Protein AF-A0A5B2X6Z0-F1 (afdb_monomer_lite)

pLDDT: mean 95.58, std 4.22, range [75.44, 98.5]

Radius of gyration: 17.01 Å; chains: 1; bounding box: 40×30×40 Å

Sequence (97 aa):
IAAAFLAAQAAPREAVHTSAFNVGMAENNATVAEIAEQVAAVVPGSRLVITGEAGGDPRSYRVDFSRIRALLPDYDPQWTVRAGAAELYEAYLRHGL

Structure (mmCIF, N/CA/C/O backbone):
data_AF-A0A5B2X6Z0-F1
#
_entry.id   AF-A0A5B2X6Z0-F1
#
loop_
_atom_site.group_PDB
_atom_site.id
_atom_site.type_symbol
_atom_site.label_atom_id
_atom_site.label_alt_id
_atom_site.label_comp_id
_atom_site.label_asym_id
_atom_site.label_entity_id
_atom_site.label_seq_id
_atom_site.pdbx_PDB_ins_code
_atom_site.Cartn_x
_atom_site.Cartn_y
_atom_site.Cartn_z
_atom_site.occupancy
_atom_site.B_iso_or_equiv
_atom_site.auth_seq_id
_atom_site.auth_comp_id
_atom_site.auth_asym_id
_atom_site.auth_atom_id
_atom_site.pdbx_PDB_model_num
ATOM 1 N N . ILE A 1 1 ? 0.916 -6.003 -4.430 1.00 93.75 1 ILE A N 1
ATOM 2 C CA . ILE A 1 1 ? 2.350 -6.390 -4.313 1.00 93.75 1 ILE A CA 1
ATOM 3 C C . ILE A 1 1 ? 2.724 -7.491 -5.308 1.00 93.75 1 ILE A C 1
ATOM 5 O O . ILE A 1 1 ? 3.586 -7.237 -6.135 1.00 93.75 1 ILE A O 1
ATOM 9 N N . ALA A 1 2 ? 2.081 -8.669 -5.289 1.00 96.00 2 ALA A N 1
ATOM 10 C CA . ALA A 1 2 ? 2.428 -9.793 -6.179 1.00 96.00 2 ALA A CA 1
ATOM 11 C C . ALA A 1 2 ? 2.513 -9.426 -7.679 1.00 96.00 2 ALA A C 1
ATOM 13 O O . ALA A 1 2 ? 3.450 -9.838 -8.354 1.00 96.00 2 ALA A O 1
ATOM 14 N N . ALA A 1 3 ? 1.606 -8.577 -8.178 1.00 96.44 3 ALA A N 1
ATOM 15 C CA . ALA A 1 3 ? 1.631 -8.095 -9.564 1.00 96.44 3 ALA A CA 1
ATOM 16 C C . ALA A 1 3 ? 2.941 -7.378 -9.957 1.00 96.44 3 ALA A C 1
ATOM 18 O O . ALA A 1 3 ? 3.381 -7.504 -11.093 1.00 96.44 3 ALA A O 1
ATOM 19 N N . ALA A 1 4 ? 3.610 -6.685 -9.025 1.00 97.56 4 ALA A N 1
ATOM 20 C CA . ALA A 1 4 ? 4.900 -6.047 -9.301 1.00 97.56 4 ALA A CA 1
ATOM 21 C C . ALA A 1 4 ? 6.004 -7.080 -9.554 1.00 97.56 4 ALA A C 1
ATOM 23 O O . ALA A 1 4 ? 6.849 -6.880 -10.420 1.00 97.56 4 ALA A O 1
ATOM 24 N N . PHE A 1 5 ? 5.977 -8.201 -8.825 1.00 97.12 5 PHE A N 1
ATOM 25 C CA . PHE A 1 5 ? 6.912 -9.302 -9.043 1.00 97.12 5 PHE A CA 1
ATOM 26 C C . PHE A 1 5 ? 6.660 -9.993 -10.382 1.00 97.12 5 PHE A C 1
ATOM 28 O O . PHE A 1 5 ? 7.617 -10.277 -11.093 1.00 97.12 5 PHE A O 1
ATOM 35 N N . LEU A 1 6 ? 5.394 -10.213 -10.751 1.00 97.50 6 LEU A N 1
ATOM 36 C CA . LEU A 1 6 ? 5.042 -10.768 -12.062 1.00 97.50 6 LEU A CA 1
ATOM 37 C C . LEU A 1 6 ? 5.520 -9.859 -13.202 1.00 97.50 6 LEU A C 1
ATOM 39 O O . LEU A 1 6 ? 6.170 -10.340 -14.127 1.00 97.50 6 LEU A O 1
ATOM 43 N N . ALA A 1 7 ? 5.280 -8.549 -13.098 1.00 97.62 7 ALA A N 1
ATOM 44 C CA . ALA A 1 7 ? 5.747 -7.580 -14.086 1.00 97.62 7 ALA A CA 1
ATOM 45 C C . ALA A 1 7 ? 7.283 -7.538 -14.170 1.00 97.62 7 ALA A C 1
ATOM 47 O O . ALA A 1 7 ? 7.847 -7.576 -15.259 1.00 97.62 7 ALA A O 1
ATOM 48 N N . ALA A 1 8 ? 7.981 -7.533 -13.029 1.00 97.50 8 ALA A N 1
ATOM 49 C CA .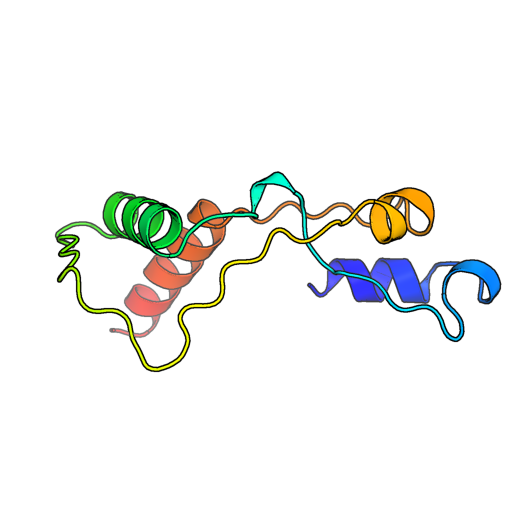 ALA A 1 8 ? 9.444 -7.546 -13.001 1.00 97.50 8 ALA A CA 1
ATOM 50 C C . ALA A 1 8 ? 10.038 -8.847 -13.566 1.00 97.50 8 ALA A C 1
ATOM 52 O O . ALA A 1 8 ? 11.099 -8.820 -14.183 1.00 97.50 8 ALA A O 1
ATOM 53 N N . GLN A 1 9 ? 9.361 -9.980 -13.365 1.00 97.19 9 GLN A N 1
ATOM 54 C CA . GLN A 1 9 ? 9.773 -11.280 -13.890 1.00 97.19 9 GLN A CA 1
ATOM 55 C C . GLN A 1 9 ? 9.604 -11.379 -15.413 1.00 97.19 9 GLN A C 1
ATOM 57 O O . GLN A 1 9 ? 10.387 -12.075 -16.062 1.00 97.19 9 GLN A O 1
ATOM 62 N N . ALA A 1 10 ? 8.586 -10.720 -15.970 1.00 96.81 10 ALA A N 1
ATOM 63 C CA . ALA A 1 10 ? 8.322 -10.683 -17.408 1.00 96.81 10 ALA A CA 1
ATOM 64 C C . ALA A 1 10 ? 9.168 -9.634 -18.155 1.00 96.81 10 ALA A C 1
ATOM 66 O O . ALA A 1 10 ? 9.385 -9.767 -19.359 1.00 96.81 10 ALA A O 1
ATOM 67 N N . ALA A 1 11 ? 9.647 -8.600 -17.460 1.00 97.19 11 ALA A N 1
ATOM 68 C CA . ALA A 1 11 ? 10.397 -7.506 -18.065 1.00 97.19 11 ALA A CA 1
ATOM 69 C C . ALA A 1 11 ? 11.820 -7.908 -18.513 1.00 97.19 11 ALA A C 1
ATOM 71 O O . ALA A 1 11 ? 12.445 -8.789 -17.912 1.00 97.19 11 ALA A O 1
ATOM 72 N N . PRO A 1 12 ? 12.385 -7.224 -19.530 1.00 96.75 12 PRO A N 1
ATOM 73 C CA . PRO A 1 12 ? 13.785 -7.389 -19.907 1.00 96.75 12 PRO A CA 1
ATOM 74 C C . PRO A 1 12 ? 14.726 -7.128 -18.728 1.00 96.75 12 PRO A C 1
ATOM 76 O O . PRO A 1 12 ? 14.493 -6.236 -17.908 1.00 96.75 12 PRO A O 1
ATOM 79 N N . ARG A 1 13 ? 15.833 -7.875 -18.657 1.00 96.94 13 ARG A N 1
ATOM 80 C CA . ARG A 1 13 ? 16.792 -7.793 -17.544 1.00 96.94 13 ARG A CA 1
ATOM 81 C C . ARG A 1 13 ? 17.287 -6.365 -17.327 1.00 96.94 13 ARG A C 1
ATOM 83 O O . ARG A 1 13 ? 17.394 -5.926 -16.188 1.00 96.94 13 ARG A O 1
ATOM 90 N N . GLU A 1 14 ? 17.608 -5.657 -18.398 1.00 96.75 14 GLU A N 1
ATOM 91 C CA . GLU A 1 14 ? 18.103 -4.282 -18.396 1.00 96.75 14 GLU A CA 1
ATOM 92 C C . GLU A 1 14 ? 17.117 -3.279 -17.784 1.00 96.75 14 GLU A C 1
ATOM 94 O O . GLU A 1 14 ? 17.552 -2.261 -17.251 1.00 96.75 14 GLU A O 1
ATOM 99 N N . ALA A 1 15 ? 15.815 -3.581 -17.790 1.00 95.88 15 ALA A N 1
ATOM 100 C CA . ALA A 1 15 ? 14.801 -2.735 -17.173 1.00 95.88 15 ALA A CA 1
ATOM 101 C C . ALA A 1 15 ? 14.759 -2.886 -15.644 1.00 95.88 15 ALA A C 1
ATOM 103 O O . ALA A 1 15 ? 14.304 -1.970 -14.967 1.00 95.88 15 ALA A O 1
ATOM 104 N N . VAL A 1 16 ? 15.227 -4.015 -15.089 1.00 97.31 16 VAL A N 1
ATOM 105 C CA . VAL A 1 16 ? 15.046 -4.370 -13.664 1.00 97.31 16 VAL A CA 1
ATOM 106 C C . VAL A 1 16 ? 16.342 -4.584 -12.886 1.00 97.31 16 VAL A C 1
ATOM 108 O O . VAL A 1 16 ? 16.391 -4.358 -11.676 1.00 97.31 16 VAL A O 1
ATOM 111 N N . HIS A 1 17 ? 17.403 -5.044 -13.545 1.00 97.44 17 HIS A N 1
ATOM 112 C CA . HIS A 1 17 ? 18.626 -5.482 -12.886 1.00 97.44 17 HIS A CA 1
ATOM 113 C C . HIS A 1 17 ? 19.281 -4.334 -12.111 1.00 97.44 17 HIS A C 1
ATOM 115 O O . HIS A 1 17 ? 19.495 -3.250 -12.649 1.00 97.44 17 HIS A O 1
ATOM 121 N N . THR A 1 18 ? 19.606 -4.584 -10.837 1.00 97.12 18 THR A N 1
ATOM 122 C CA . THR A 1 18 ? 20.285 -3.618 -9.951 1.00 97.12 18 THR A CA 1
ATOM 123 C C . THR A 1 18 ? 19.535 -2.280 -9.839 1.00 97.12 18 THR A C 1
ATOM 125 O O . THR A 1 18 ? 20.115 -1.240 -9.540 1.00 97.12 18 THR A O 1
ATOM 128 N N . SER A 1 19 ? 18.217 -2.300 -10.054 1.00 96.00 19 SER A N 1
ATOM 129 C CA . SER A 1 19 ? 17.361 -1.121 -9.972 1.00 96.00 19 SER A CA 1
ATOM 130 C C . SER A 1 19 ? 16.444 -1.204 -8.760 1.00 96.00 19 SER A C 1
ATOM 132 O O . SER A 1 19 ? 15.802 -2.221 -8.506 1.00 96.00 19 SER A O 1
ATOM 134 N N . ALA A 1 20 ? 16.373 -0.112 -8.001 1.00 97.50 20 ALA A N 1
ATOM 135 C CA . ALA A 1 20 ? 15.432 0.020 -6.898 1.00 97.50 20 ALA A CA 1
ATOM 136 C C . ALA A 1 20 ? 14.097 0.586 -7.398 1.00 97.50 20 ALA A C 1
ATOM 138 O O . ALA A 1 20 ? 14.076 1.611 -8.091 1.00 97.50 20 ALA A O 1
ATOM 139 N N . PHE A 1 21 ? 13.000 -0.049 -6.989 1.00 98.00 21 PHE A N 1
ATOM 140 C CA . PHE A 1 21 ? 11.635 0.351 -7.311 1.00 98.00 21 PHE A CA 1
ATOM 141 C C . PHE A 1 21 ? 10.828 0.574 -6.041 1.00 98.00 21 PHE A C 1
ATOM 143 O O . PHE A 1 21 ? 10.805 -0.276 -5.153 1.00 98.00 21 PHE A O 1
ATOM 150 N N . ASN A 1 22 ? 10.102 1.686 -5.998 1.00 98.19 22 ASN A N 1
ATOM 151 C CA . ASN A 1 22 ? 8.990 1.830 -5.073 1.00 98.19 22 ASN A CA 1
ATOM 152 C C . ASN A 1 22 ? 7.788 1.079 -5.652 1.00 98.19 22 ASN A C 1
ATOM 154 O O . ASN A 1 22 ? 7.436 1.291 -6.812 1.00 98.19 22 ASN A O 1
ATOM 158 N N . VAL A 1 23 ? 7.161 0.214 -4.856 1.00 97.94 23 VAL A N 1
ATOM 159 C CA . VAL A 1 23 ? 6.034 -0.625 -5.284 1.00 97.94 23 VAL A CA 1
ATOM 160 C C . VAL A 1 23 ? 4.746 -0.095 -4.670 1.00 97.94 23 VAL A C 1
ATOM 162 O O . VAL A 1 23 ? 4.574 -0.126 -3.457 1.00 97.94 23 VAL A O 1
ATOM 165 N N . GLY A 1 24 ? 3.839 0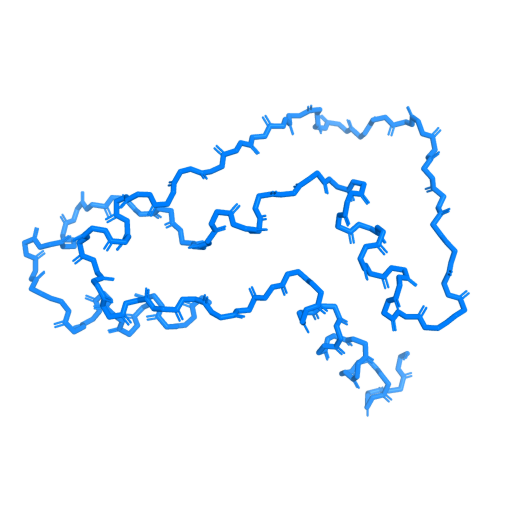.394 -5.508 1.00 96.94 24 GLY A N 1
ATOM 166 C CA . GLY A 1 24 ? 2.569 0.972 -5.073 1.00 96.94 24 GLY A CA 1
ATOM 167 C C . GLY A 1 24 ? 2.002 1.911 -6.128 1.00 96.94 24 GLY A C 1
ATOM 168 O O . GLY A 1 24 ? 2.398 1.841 -7.291 1.00 96.94 24 GLY A O 1
ATOM 169 N N . MET A 1 25 ? 1.079 2.771 -5.711 1.00 96.31 25 MET A N 1
ATOM 170 C CA . MET A 1 25 ? 0.395 3.748 -6.557 1.00 96.31 25 MET A CA 1
ATOM 171 C C . MET A 1 25 ? 0.261 5.068 -5.799 1.00 96.31 25 MET A C 1
A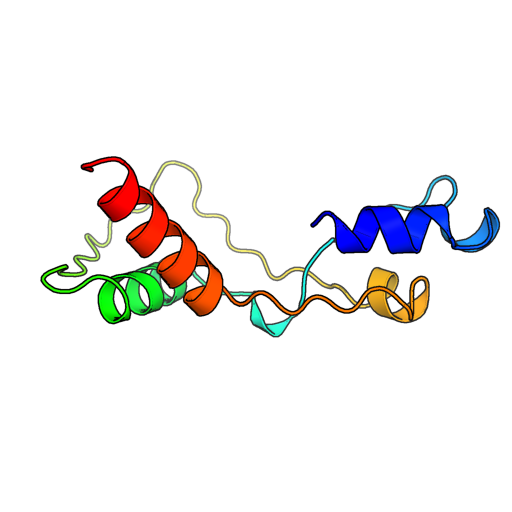TOM 173 O O . MET A 1 25 ? 0.201 5.074 -4.566 1.00 96.31 25 MET A O 1
ATOM 177 N N . ALA A 1 26 ? 0.276 6.191 -6.519 1.00 96.19 26 ALA A N 1
ATOM 178 C CA . ALA A 1 26 ? 0.371 7.510 -5.892 1.00 96.19 26 ALA A CA 1
ATOM 179 C C . ALA A 1 26 ? -0.878 7.853 -5.070 1.00 96.19 26 ALA A C 1
ATOM 181 O O . ALA A 1 26 ? -0.776 8.575 -4.084 1.00 96.19 26 ALA A O 1
ATOM 182 N N . GLU A 1 27 ? -2.010 7.279 -5.457 1.00 95.81 27 GLU A N 1
ATOM 183 C CA . GLU A 1 27 ? -3.330 7.366 -4.843 1.00 95.81 27 GLU A CA 1
ATOM 184 C C . GLU A 1 27 ? -3.357 6.759 -3.432 1.00 95.81 27 GLU A C 1
ATOM 186 O O . GLU A 1 27 ? -4.219 7.110 -2.635 1.00 95.81 27 GLU A O 1
ATOM 191 N N . ASN A 1 28 ? -2.402 5.879 -3.108 1.00 96.88 28 ASN A N 1
ATOM 192 C CA . ASN A 1 28 ? -2.237 5.312 -1.768 1.00 96.88 28 ASN A CA 1
ATOM 193 C C . ASN A 1 28 ? -1.200 6.068 -0.917 1.00 96.88 28 ASN A C 1
ATOM 195 O O . ASN A 1 28 ? -0.886 5.623 0.186 1.00 96.88 28 ASN A O 1
ATOM 199 N N . ASN A 1 29 ? -0.654 7.197 -1.386 1.00 97.69 29 ASN A N 1
ATOM 200 C CA . ASN A 1 29 ? 0.032 8.113 -0.476 1.00 97.69 29 ASN A CA 1
ATOM 201 C C . ASN A 1 29 ? -1.019 8.775 0.419 1.00 97.69 29 ASN A C 1
ATOM 203 O O . ASN A 1 29 ? -1.734 9.666 -0.028 1.00 97.69 29 ASN A O 1
ATOM 207 N N . ALA A 1 30 ? -1.083 8.334 1.670 1.00 96.75 30 ALA A N 1
ATOM 208 C CA . ALA A 1 30 ? -2.028 8.813 2.663 1.00 96.75 30 ALA A CA 1
ATOM 209 C C . ALA A 1 30 ? -1.329 8.981 4.014 1.00 96.75 30 ALA A C 1
ATOM 211 O O . ALA A 1 30 ? -0.375 8.274 4.347 1.00 96.75 30 ALA A O 1
ATOM 212 N N . THR A 1 31 ? -1.820 9.924 4.802 1.00 94.69 31 THR A N 1
ATOM 213 C CA . THR A 1 31 ? -1.475 10.069 6.212 1.00 94.69 31 THR A CA 1
ATOM 214 C C . THR A 1 31 ? -2.093 8.937 7.032 1.00 94.69 31 THR A C 1
ATOM 216 O O . THR A 1 31 ? -3.079 8.311 6.640 1.00 94.69 31 THR A O 1
ATOM 219 N N . VAL A 1 32 ? -1.546 8.698 8.227 1.00 92.94 32 VAL A N 1
ATOM 220 C CA . VAL A 1 32 ? -2.120 7.731 9.178 1.00 92.94 32 VAL A CA 1
ATOM 221 C C . VAL A 1 32 ? -3.575 8.081 9.518 1.00 92.94 32 VAL A C 1
ATOM 223 O O . VAL A 1 32 ? -4.400 7.179 9.639 1.00 92.94 32 VAL A O 1
ATOM 226 N N . ALA A 1 33 ? -3.902 9.374 9.621 1.00 94.12 33 ALA A N 1
ATOM 227 C CA . ALA A 1 33 ? -5.264 9.836 9.878 1.00 94.12 33 ALA A CA 1
ATOM 228 C C . ALA A 1 33 ? -6.219 9.472 8.729 1.00 94.12 33 ALA A C 1
ATOM 230 O O . ALA A 1 33 ? -7.244 8.847 8.978 1.00 94.12 33 ALA A O 1
ATOM 231 N N . GLU A 1 34 ? -5.849 9.760 7.477 1.00 97.12 34 GLU A N 1
ATOM 232 C CA . GLU A 1 34 ? -6.662 9.414 6.298 1.00 97.12 34 GLU A CA 1
ATOM 233 C C . GLU A 1 34 ? -6.858 7.896 6.161 1.00 97.12 34 GLU A C 1
ATOM 235 O O . GLU A 1 34 ? -7.953 7.433 5.843 1.00 97.12 34 GLU A O 1
ATOM 240 N N . ILE A 1 35 ? -5.820 7.098 6.443 1.00 97.31 35 ILE A N 1
ATOM 241 C CA . ILE A 1 35 ? -5.939 5.632 6.474 1.00 97.31 35 ILE A CA 1
ATOM 242 C C . ILE A 1 35 ? -6.961 5.206 7.534 1.00 97.31 35 ILE A C 1
ATOM 244 O O . ILE A 1 35 ? -7.844 4.394 7.254 1.00 97.31 35 ILE A O 1
ATOM 248 N N . ALA A 1 36 ? -6.867 5.760 8.744 1.00 97.19 36 ALA A N 1
ATOM 249 C CA . ALA A 1 36 ? -7.756 5.412 9.846 1.00 97.19 36 ALA A CA 1
ATOM 250 C C . ALA A 1 36 ? -9.216 5.827 9.578 1.00 97.19 36 ALA A C 1
ATOM 252 O O . ALA A 1 36 ? -10.134 5.075 9.908 1.00 97.19 36 ALA A O 1
ATOM 253 N N . GLU A 1 37 ? -9.440 6.970 8.925 1.00 98.00 37 GLU A N 1
ATOM 254 C CA . GLU A 1 37 ? -10.762 7.405 8.458 1.00 98.00 37 GLU A CA 1
ATOM 255 C C . GLU A 1 37 ? -11.361 6.418 7.449 1.00 98.00 37 GLU A C 1
ATOM 257 O O . GLU A 1 37 ? -12.516 6.008 7.594 1.00 98.00 37 GLU A O 1
ATOM 262 N N . GLN A 1 38 ? -10.576 5.975 6.460 1.00 98.06 38 GLN A N 1
ATOM 263 C CA . GLN A 1 38 ? -11.036 4.990 5.477 1.00 98.06 38 GLN A CA 1
ATOM 264 C C . GLN A 1 38 ? -11.391 3.647 6.122 1.00 98.06 38 GLN A C 1
ATOM 266 O O . GLN A 1 38 ? -12.397 3.043 5.752 1.00 98.06 38 GLN A O 1
ATOM 271 N N . VAL A 1 39 ? -10.604 3.192 7.101 1.00 98.25 39 VAL A N 1
ATOM 272 C CA . VAL A 1 39 ? -10.887 1.963 7.858 1.00 98.25 39 VAL A CA 1
ATOM 273 C C . VAL A 1 39 ? -12.169 2.109 8.681 1.00 98.25 39 VAL A C 1
ATOM 275 O O . VAL A 1 39 ? -13.037 1.241 8.609 1.00 98.25 39 VAL A O 1
ATOM 278 N N . ALA A 1 40 ? -12.336 3.211 9.417 1.00 98.12 40 ALA A N 1
ATOM 279 C CA . ALA A 1 40 ? -13.532 3.447 10.228 1.00 98.12 40 ALA A CA 1
ATOM 280 C C . ALA A 1 40 ? -14.815 3.548 9.382 1.00 98.12 40 ALA A C 1
ATOM 282 O O . ALA A 1 40 ? -15.882 3.145 9.836 1.00 98.12 40 ALA A O 1
ATOM 283 N N . ALA A 1 41 ? -14.717 4.040 8.143 1.00 97.75 41 ALA A N 1
ATOM 284 C CA . ALA A 1 41 ? -15.833 4.061 7.197 1.00 97.75 41 ALA A CA 1
ATOM 285 C C . ALA A 1 41 ? -16.199 2.670 6.642 1.00 97.75 41 ALA A C 1
ATOM 287 O O . ALA A 1 41 ? -17.303 2.486 6.129 1.00 97.75 41 ALA A O 1
ATOM 288 N N . VAL A 1 42 ? -15.275 1.707 6.699 1.00 98.19 42 VAL A N 1
ATOM 289 C CA . VAL A 1 42 ? -15.475 0.333 6.218 1.00 98.19 42 VAL A CA 1
ATOM 290 C C . VAL A 1 42 ? -15.976 -0.591 7.324 1.00 98.19 42 VAL A C 1
ATOM 292 O O . VAL A 1 42 ? -16.819 -1.439 7.047 1.00 98.19 42 VAL A O 1
ATOM 295 N N . VAL A 1 43 ? -15.479 -0.438 8.554 1.00 97.75 43 VAL A N 1
ATOM 296 C CA . VAL A 1 43 ? -15.789 -1.330 9.680 1.00 97.75 43 VAL A CA 1
ATOM 297 C C . VAL A 1 43 ? -16.975 -0.776 10.484 1.00 97.75 43 VAL A C 1
ATOM 299 O O . VAL A 1 43 ? -16.825 0.214 11.207 1.00 97.75 43 VAL A O 1
ATOM 302 N N . PRO A 1 44 ? -18.172 -1.387 10.405 1.00 96.62 44 PRO A N 1
ATOM 303 C CA . PRO A 1 44 ? -19.353 -0.896 11.102 1.00 96.62 44 PRO A CA 1
ATOM 304 C C . PRO A 1 44 ? -19.156 -0.863 12.619 1.00 96.62 44 PRO A C 1
ATOM 306 O O . PRO A 1 44 ? -18.656 -1.808 13.224 1.00 96.62 44 PRO A O 1
ATOM 309 N N . GLY A 1 45 ? -19.594 0.227 13.250 1.00 95.94 45 GLY A N 1
ATOM 310 C CA . GLY A 1 45 ? -19.506 0.407 14.702 1.00 95.94 45 GLY A CA 1
ATOM 311 C C . GLY A 1 45 ? -18.139 0.876 15.212 1.00 95.94 45 GLY A C 1
ATOM 312 O O . GLY A 1 45 ? -18.034 1.234 16.388 1.00 95.94 45 GLY A O 1
ATOM 313 N N . SER A 1 46 ? -17.114 0.949 14.357 1.00 97.06 46 SER A N 1
ATOM 314 C CA . SER A 1 46 ? -15.829 1.548 14.718 1.00 97.06 46 SER A CA 1
ATOM 315 C C . SER A 1 46 ? -15.945 3.059 14.935 1.00 97.06 46 SER A C 1
ATOM 317 O O . SER A 1 46 ? -16.723 3.757 14.284 1.00 97.06 46 SER A O 1
ATOM 319 N N . ARG A 1 47 ? -15.140 3.578 15.866 1.00 96.62 47 ARG A N 1
ATOM 320 C CA . ARG A 1 47 ? -15.003 5.013 16.138 1.00 96.62 47 ARG A CA 1
ATOM 321 C C . ARG A 1 47 ? -13.535 5.390 16.042 1.00 96.62 47 ARG A C 1
ATOM 323 O O . ARG A 1 47 ? -12.707 4.794 16.725 1.00 96.62 47 ARG A O 1
ATOM 330 N N . LE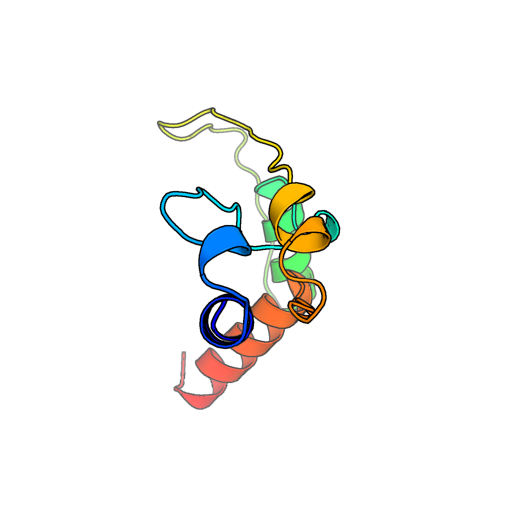U A 1 48 ? -13.229 6.382 15.215 1.00 96.81 48 LEU A N 1
ATOM 331 C CA . LEU A 1 48 ? -11.889 6.944 15.126 1.00 96.81 48 LEU A CA 1
ATOM 332 C C . LEU A 1 48 ? -11.652 7.918 16.286 1.00 96.81 48 LEU A C 1
ATOM 334 O O . LEU A 1 48 ? -12.447 8.831 16.503 1.00 96.81 48 LEU A O 1
ATOM 338 N N . VAL A 1 49 ? -10.545 7.737 17.004 1.00 96.06 49 VAL A N 1
ATOM 339 C CA . VAL A 1 49 ? -10.059 8.665 18.031 1.00 96.06 49 VAL A CA 1
ATOM 340 C C . VAL A 1 49 ? -8.619 9.029 17.690 1.00 96.06 49 VAL A C 1
ATOM 342 O O . VAL A 1 49 ? -7.743 8.168 17.707 1.00 96.06 49 VAL A O 1
ATOM 345 N N . ILE A 1 50 ? -8.372 10.302 17.380 1.00 92.75 50 ILE A N 1
ATOM 346 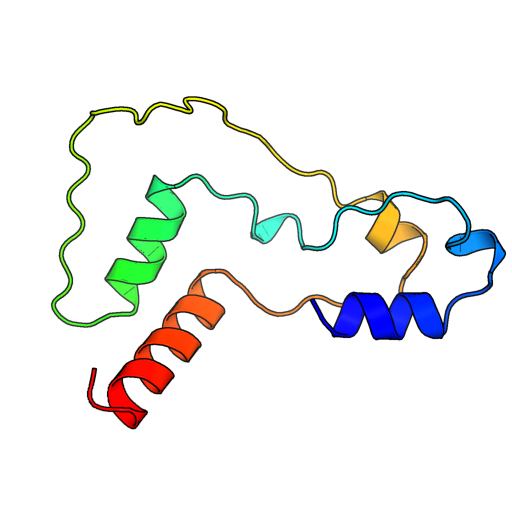C CA . ILE A 1 50 ? -7.024 10.837 17.164 1.00 92.75 50 ILE A CA 1
ATOM 347 C C . ILE A 1 50 ? -6.590 11.497 18.472 1.00 92.75 50 ILE A C 1
ATOM 349 O O . ILE A 1 50 ? -7.146 12.519 18.864 1.00 92.75 50 ILE A O 1
ATOM 353 N N . THR A 1 51 ? -5.623 10.899 19.166 1.00 92.00 51 THR A N 1
ATOM 354 C CA . THR A 1 51 ? -5.214 11.333 20.516 1.00 92.00 51 THR A CA 1
ATOM 355 C C . THR A 1 51 ? -4.379 12.615 20.516 1.00 92.00 51 THR A C 1
ATOM 357 O O . THR A 1 51 ? -4.238 13.252 21.554 1.00 92.00 51 THR A O 1
ATOM 360 N N . GLY A 1 52 ? -3.815 12.998 19.366 1.00 86.56 52 GLY A N 1
ATOM 361 C CA . GLY A 1 52 ? -2.851 14.098 19.257 1.00 86.56 52 GLY A CA 1
ATOM 362 C C . GLY A 1 52 ? -1.446 13.738 19.753 1.00 86.56 52 GLY A C 1
ATOM 363 O O . GLY A 1 52 ? -0.535 14.555 19.652 1.00 86.56 52 GLY A O 1
ATOM 364 N N . GLU A 1 53 ? -1.250 12.516 20.249 1.00 86.25 53 GLU A N 1
ATOM 365 C CA . GLU A 1 53 ? 0.057 11.997 20.635 1.00 86.25 53 GLU A CA 1
ATOM 366 C C . GLU A 1 53 ? 0.778 11.456 19.395 1.00 86.25 53 GLU A C 1
ATOM 368 O O . GLU A 1 53 ? 0.224 10.666 18.628 1.00 86.25 53 GLU A O 1
ATOM 373 N N . ALA A 1 54 ? 2.027 11.871 19.191 1.00 77.12 54 ALA A N 1
ATOM 374 C CA . ALA A 1 54 ? 2.893 11.271 18.186 1.00 77.12 54 ALA A CA 1
ATOM 375 C C . ALA A 1 54 ? 3.676 10.115 18.822 1.00 77.12 54 ALA A C 1
ATOM 377 O O . ALA A 1 54 ? 4.272 10.273 19.889 1.00 77.12 54 ALA A O 1
ATOM 378 N N . GLY A 1 55 ? 3.683 8.952 18.165 1.00 75.44 55 GLY A N 1
ATOM 379 C CA . GLY A 1 55 ? 4.559 7.844 18.543 1.00 75.44 55 GLY A CA 1
ATOM 380 C C . GLY A 1 55 ? 6.042 8.186 18.342 1.00 75.44 55 GLY A C 1
ATOM 381 O O . GLY A 1 55 ? 6.398 9.273 17.894 1.00 75.44 55 GLY A O 1
ATOM 382 N N . GLY A 1 56 ? 6.929 7.227 18.622 1.00 85.31 56 GLY A N 1
ATOM 383 C CA . GLY A 1 56 ? 8.384 7.430 18.530 1.00 85.31 56 GLY A CA 1
ATOM 384 C C . GLY A 1 56 ? 8.934 7.730 17.125 1.00 85.31 56 GLY A C 1
ATOM 385 O O . GLY A 1 56 ? 10.121 8.018 17.000 1.00 85.31 56 GLY A O 1
ATOM 386 N N . ASP A 1 57 ? 8.103 7.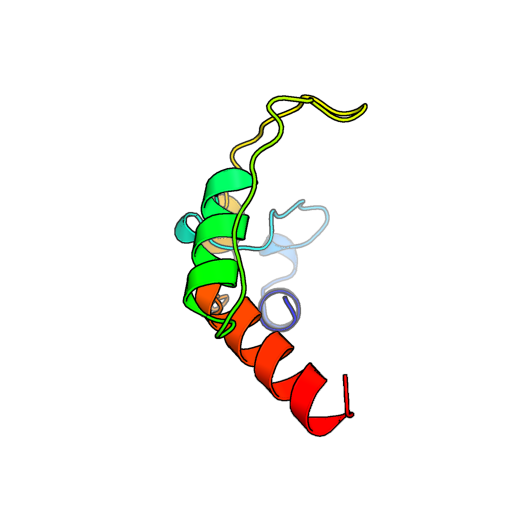671 16.081 1.00 85.12 57 ASP A N 1
ATOM 387 C CA . ASP A 1 57 ? 8.477 8.007 14.708 1.00 85.12 57 ASP A CA 1
ATOM 388 C C . ASP A 1 57 ? 7.540 9.086 14.132 1.00 85.12 57 ASP A C 1
ATOM 390 O O . ASP A 1 57 ? 6.416 8.775 13.734 1.00 85.12 57 ASP A O 1
ATOM 394 N N . PRO A 1 58 ? 7.980 10.355 14.076 1.00 82.44 58 PRO A N 1
ATOM 395 C CA . PRO A 1 58 ? 7.177 11.461 13.561 1.00 82.44 58 PRO A CA 1
ATOM 396 C C . PRO A 1 58 ? 7.302 11.637 12.039 1.00 82.44 58 PRO A C 1
ATOM 398 O O . PRO A 1 58 ? 6.847 12.645 11.495 1.00 82.44 58 PRO A O 1
ATOM 401 N N . ARG A 1 59 ? 8.001 10.737 11.337 1.00 88.69 59 ARG A N 1
ATOM 402 C CA . ARG A 1 59 ? 8.318 10.940 9.922 1.00 88.69 59 ARG A CA 1
ATOM 403 C C . ARG A 1 59 ? 7.073 10.788 9.051 1.00 88.69 59 ARG A C 1
ATOM 405 O O . ARG A 1 59 ? 6.343 9.807 9.145 1.00 88.69 59 ARG A O 1
ATOM 412 N N . SER A 1 60 ? 6.929 11.714 8.108 1.00 90.81 60 SER A N 1
ATOM 413 C CA . SER A 1 60 ? 5.961 11.652 7.013 1.00 90.81 60 SER A CA 1
ATOM 414 C C . SER A 1 60 ? 6.711 11.604 5.690 1.00 90.81 60 SER A C 1
ATOM 416 O O . SER A 1 60 ? 7.668 12.352 5.486 1.00 90.81 60 SER A O 1
ATOM 418 N N . TYR A 1 61 ? 6.282 10.736 4.779 1.00 94.56 61 TYR A N 1
ATOM 419 C CA . TYR A 1 61 ? 6.868 10.622 3.448 1.00 94.56 61 TYR A CA 1
ATOM 420 C C . TYR A 1 61 ? 5.781 10.512 2.385 1.00 94.56 61 TYR A C 1
ATOM 422 O O . TYR A 1 61 ? 4.683 10.025 2.633 1.00 94.56 61 TYR A O 1
ATOM 430 N N . ARG A 1 62 ? 6.122 10.958 1.176 1.00 97.19 62 ARG A N 1
ATOM 431 C CA . ARG A 1 62 ? 5.336 10.733 -0.033 1.00 97.19 62 ARG A CA 1
ATOM 432 C C . ARG A 1 62 ? 6.205 9.962 -1.008 1.00 97.19 62 ARG A C 1
ATOM 434 O O . ARG A 1 62 ? 7.269 10.439 -1.396 1.00 97.19 62 ARG A O 1
ATOM 441 N N . VAL A 1 63 ? 5.770 8.766 -1.365 1.00 97.75 63 VAL A N 1
ATOM 442 C CA . VAL A 1 63 ? 6.527 7.865 -2.228 1.00 97.75 63 VAL A CA 1
ATOM 443 C C . VAL A 1 63 ? 6.285 8.235 -3.688 1.00 97.75 63 VAL A C 1
ATOM 445 O O . VAL A 1 63 ? 5.139 8.393 -4.118 1.00 97.75 63 VAL A O 1
ATOM 448 N N . ASP A 1 64 ? 7.366 8.357 -4.458 1.00 98.00 64 ASP A N 1
ATOM 449 C CA . ASP A 1 64 ? 7.293 8.478 -5.912 1.00 98.00 64 ASP A CA 1
ATOM 450 C C . ASP A 1 64 ? 7.356 7.094 -6.575 1.00 98.00 64 ASP A C 1
ATOM 452 O O . ASP A 1 64 ? 8.328 6.352 -6.423 1.00 98.00 64 ASP A O 1
ATOM 456 N N . PHE A 1 65 ? 6.315 6.768 -7.339 1.00 97.88 65 PHE A N 1
ATOM 457 C CA . PHE A 1 65 ? 6.172 5.523 -8.095 1.00 97.88 65 PHE A CA 1
ATOM 458 C C . PHE A 1 65 ? 6.431 5.715 -9.604 1.00 97.88 65 PHE A C 1
ATOM 460 O O . PHE A 1 65 ? 6.104 4.847 -10.410 1.00 97.88 65 PHE A O 1
ATOM 467 N N . SER A 1 66 ? 7.001 6.852 -10.022 1.00 97.19 66 SER A N 1
ATOM 468 C CA . SER A 1 66 ? 7.282 7.174 -11.430 1.00 97.19 66 SER A CA 1
ATOM 469 C C . SER A 1 66 ? 8.123 6.104 -12.129 1.00 97.19 66 SER A C 1
ATOM 471 O O . SER A 1 66 ? 7.770 5.665 -13.221 1.00 97.19 66 SER A O 1
ATOM 473 N N . ARG A 1 67 ? 9.188 5.622 -11.476 1.00 97.50 67 ARG A N 1
ATOM 474 C CA . ARG A 1 67 ? 10.102 4.628 -12.054 1.00 97.50 67 ARG A CA 1
ATOM 475 C C . ARG A 1 67 ? 9.413 3.303 -12.374 1.00 97.50 67 ARG A C 1
ATOM 477 O O . ARG A 1 67 ? 9.630 2.777 -13.460 1.00 97.50 67 ARG A O 1
ATOM 484 N N . ILE A 1 68 ? 8.613 2.755 -11.452 1.00 97.75 68 ILE A N 1
ATOM 485 C CA . ILE A 1 68 ? 7.964 1.458 -11.692 1.00 97.75 68 ILE A CA 1
ATOM 486 C C . ILE A 1 68 ? 6.934 1.565 -12.818 1.00 97.75 68 ILE A C 1
ATOM 488 O O . ILE A 1 68 ? 6.910 0.700 -13.680 1.00 97.75 68 ILE A O 1
ATOM 492 N N . ARG A 1 69 ? 6.187 2.676 -12.896 1.00 95.94 69 ARG A N 1
ATOM 493 C CA . ARG A 1 69 ? 5.253 2.936 -14.005 1.00 95.94 69 ARG A CA 1
ATOM 494 C C . ARG A 1 69 ? 5.950 3.084 -15.355 1.00 95.94 69 ARG A C 1
ATOM 496 O O . ARG A 1 69 ? 5.409 2.668 -16.368 1.00 95.94 69 ARG A O 1
ATOM 503 N N . ALA A 1 70 ? 7.129 3.705 -15.374 1.00 96.06 70 ALA A N 1
ATOM 504 C CA . ALA A 1 70 ? 7.870 3.935 -16.608 1.00 96.06 70 ALA A CA 1
ATOM 505 C C . ALA A 1 70 ? 8.543 2.663 -17.144 1.00 96.06 70 ALA A C 1
ATOM 507 O O . ALA A 1 70 ? 8.590 2.467 -18.354 1.00 96.06 70 ALA A O 1
ATOM 508 N N . LEU A 1 71 ? 9.094 1.826 -16.258 1.00 96.94 71 LEU A N 1
ATOM 509 C CA . LEU A 1 71 ? 9.913 0.675 -16.656 1.00 96.94 71 LEU A CA 1
ATOM 510 C C . LEU A 1 71 ? 9.156 -0.656 -16.648 1.00 96.94 71 LEU A C 1
ATOM 512 O O . LEU A 1 71 ? 9.580 -1.580 -17.333 1.00 96.94 71 LEU A O 1
ATOM 516 N N . LEU A 1 72 ? 8.053 -0.756 -15.902 1.00 97.31 72 LEU A N 1
ATOM 517 C CA . LEU A 1 72 ? 7.188 -1.935 -15.836 1.00 97.31 72 LEU A CA 1
ATOM 518 C C . LEU A 1 72 ? 5.749 -1.537 -16.215 1.00 97.31 72 LEU A C 1
ATOM 520 O O . LEU A 1 72 ? 4.897 -1.444 -15.333 1.00 97.31 72 LEU A O 1
ATOM 524 N N . PRO A 1 73 ? 5.455 -1.281 -17.503 1.00 94.31 73 PRO A N 1
ATOM 525 C CA . PRO A 1 73 ? 4.134 -0.811 -17.936 1.00 94.31 73 PRO A CA 1
ATOM 526 C C . PRO A 1 73 ? 3.006 -1.823 -17.676 1.00 94.31 73 PRO A C 1
ATOM 528 O O . PRO A 1 73 ? 1.858 -1.418 -17.528 1.00 94.31 73 PRO A O 1
ATOM 531 N N . ASP A 1 74 ? 3.333 -3.113 -17.552 1.00 95.00 74 ASP A N 1
ATOM 532 C CA . ASP A 1 74 ? 2.374 -4.173 -17.209 1.00 95.00 74 ASP A CA 1
ATOM 533 C C . ASP A 1 74 ? 2.065 -4.239 -15.699 1.00 95.00 74 ASP A C 1
ATOM 535 O O . ASP A 1 74 ? 1.217 -5.019 -15.259 1.00 95.00 74 ASP A O 1
ATOM 539 N N . TYR A 1 75 ? 2.757 -3.446 -14.869 1.00 97.19 75 TYR A N 1
ATOM 540 C CA . TYR A 1 75 ? 2.424 -3.319 -13.455 1.00 97.19 75 TYR A CA 1
ATOM 541 C C . TYR A 1 75 ? 1.249 -2.357 -13.267 1.00 97.19 75 TYR A C 1
ATOM 543 O O . TYR A 1 75 ? 1.425 -1.139 -13.221 1.00 97.19 75 TYR A O 1
ATOM 551 N N . ASP A 1 76 ? 0.065 -2.935 -13.072 1.00 94.81 76 ASP A N 1
ATOM 552 C CA . ASP A 1 76 ? -1.170 -2.201 -12.814 1.00 94.81 76 ASP A CA 1
ATOM 553 C C . ASP A 1 76 ? -1.708 -2.466 -11.387 1.00 94.81 76 ASP A C 1
ATOM 555 O O . ASP A 1 76 ? -2.422 -3.445 -11.143 1.00 94.81 76 ASP A O 1
ATOM 559 N N . PRO A 1 77 ? -1.313 -1.665 -10.379 1.00 95.62 77 PRO A N 1
ATOM 560 C CA . PRO A 1 77 ? -1.819 -1.801 -9.016 1.00 95.62 77 PRO A CA 1
ATOM 561 C C . PRO A 1 77 ? -3.257 -1.295 -8.885 1.00 95.62 77 PRO A C 1
ATOM 563 O O . PRO A 1 77 ? -3.531 -0.118 -9.078 1.00 95.62 77 PRO A O 1
ATOM 566 N N . GLN A 1 78 ? -4.155 -2.177 -8.446 1.00 93.44 78 GLN A N 1
ATOM 567 C CA . GLN A 1 78 ? -5.590 -1.878 -8.342 1.00 93.44 78 GLN A CA 1
ATOM 568 C C . GLN A 1 78 ? -6.100 -1.727 -6.897 1.00 93.44 78 GLN A C 1
ATOM 570 O O . GLN A 1 78 ? -7.216 -1.265 -6.668 1.00 93.44 78 GLN A O 1
ATOM 575 N N . TRP A 1 79 ? -5.309 -2.135 -5.899 1.00 96.50 79 TRP A N 1
ATOM 576 C CA . TRP A 1 79 ? -5.771 -2.180 -4.508 1.00 96.50 79 TRP A CA 1
ATOM 577 C C . TRP A 1 79 ? -5.595 -0.834 -3.808 1.00 96.50 79 TRP A C 1
ATOM 579 O O . TRP A 1 79 ? -4.471 -0.372 -3.600 1.00 96.50 79 TRP A O 1
ATOM 589 N N . THR A 1 80 ? -6.708 -0.229 -3.404 1.00 97.56 80 THR A N 1
ATOM 590 C CA . THR A 1 80 ? -6.727 0.992 -2.589 1.00 97.56 80 THR A CA 1
ATOM 591 C C . THR A 1 80 ? -6.675 0.661 -1.097 1.00 97.56 80 THR A C 1
ATOM 593 O O . THR A 1 80 ? -7.005 -0.457 -0.692 1.00 97.56 80 THR A O 1
ATOM 596 N N . VAL A 1 81 ? -6.324 1.642 -0.259 1.00 97.44 81 VAL A N 1
ATOM 597 C CA . VAL A 1 81 ? -6.416 1.511 1.211 1.00 97.44 81 VAL A CA 1
ATOM 598 C C . VAL A 1 81 ? -7.822 1.065 1.639 1.00 97.44 81 VAL A C 1
ATOM 600 O O . VAL A 1 81 ? -7.956 0.109 2.400 1.00 97.44 81 VAL A O 1
ATOM 603 N N . ARG A 1 82 ? -8.877 1.675 1.082 1.00 97.75 82 ARG A N 1
ATOM 604 C CA . ARG A 1 82 ? -10.271 1.285 1.340 1.00 97.75 82 ARG A CA 1
ATOM 605 C C . ARG A 1 82 ? -10.586 -0.158 0.929 1.00 97.75 82 ARG A C 1
ATOM 607 O O . ARG A 1 82 ? -11.250 -0.860 1.685 1.00 97.75 82 ARG A O 1
ATOM 614 N N . ALA A 1 83 ? -10.134 -0.598 -0.248 1.00 98.06 83 ALA A N 1
ATOM 615 C CA . ALA A 1 83 ? -10.350 -1.973 -0.706 1.00 98.06 83 ALA A CA 1
ATOM 616 C C . ALA A 1 83 ? -9.651 -2.985 0.216 1.00 98.06 83 ALA A C 1
ATOM 618 O O . ALA A 1 83 ? -10.263 -3.971 0.618 1.00 98.06 83 ALA A O 1
ATOM 619 N N . GLY A 1 84 ? -8.412 -2.692 0.628 1.00 97.62 84 GLY A N 1
ATOM 620 C CA . GLY A 1 84 ? -7.683 -3.511 1.599 1.00 97.62 84 GLY A CA 1
ATOM 621 C C . GLY A 1 84 ? -8.360 -3.553 2.969 1.00 97.62 84 GLY A C 1
ATOM 622 O O . GLY A 1 84 ? -8.453 -4.616 3.574 1.00 97.62 84 GLY A O 1
ATOM 623 N N . ALA A 1 85 ? -8.895 -2.427 3.447 1.00 98.25 85 ALA A N 1
ATOM 624 C CA . ALA A 1 85 ? -9.666 -2.397 4.688 1.00 98.25 85 ALA A CA 1
ATOM 625 C C . ALA A 1 85 ? -10.909 -3.303 4.615 1.00 98.25 85 ALA A C 1
ATOM 627 O O . ALA A 1 85 ? -11.196 -4.016 5.576 1.00 98.25 85 ALA A O 1
ATOM 628 N N . ALA A 1 86 ? -11.622 -3.306 3.482 1.00 98.44 86 ALA A N 1
ATOM 629 C CA . ALA A 1 86 ? -12.806 -4.145 3.287 1.00 98.44 86 ALA A CA 1
ATOM 630 C C . ALA A 1 86 ? -12.442 -5.632 3.248 1.00 98.44 86 ALA A C 1
ATOM 632 O O . ALA A 1 86 ? -13.052 -6.432 3.952 1.00 98.44 86 ALA A O 1
ATOM 633 N N . GLU A 1 87 ? -11.390 -5.982 2.506 1.00 98.31 87 GLU A N 1
ATOM 634 C CA . GLU A 1 87 ? -10.865 -7.346 2.448 1.00 98.31 87 GLU A CA 1
ATOM 635 C C . GLU A 1 87 ? -10.479 -7.872 3.839 1.00 98.31 87 GLU A C 1
ATOM 637 O O . GLU A 1 87 ? -10.838 -8.996 4.200 1.00 98.31 87 GLU A O 1
ATOM 642 N N . LEU A 1 88 ? -9.780 -7.057 4.639 1.00 98.06 88 LEU A N 1
ATOM 643 C CA . LEU A 1 88 ? -9.385 -7.425 5.999 1.00 98.06 88 LEU A CA 1
ATOM 644 C C . LEU A 1 88 ? -10.590 -7.573 6.927 1.00 98.06 88 LEU A C 1
ATOM 646 O O . LEU A 1 88 ? -10.657 -8.550 7.668 1.00 98.06 88 LEU A O 1
ATOM 650 N N . TYR A 1 89 ? -11.551 -6.648 6.876 1.00 98.31 89 TYR A N 1
ATOM 651 C CA . TYR A 1 89 ? -12.772 -6.737 7.676 1.00 98.31 89 TYR A CA 1
ATOM 652 C C . TYR A 1 89 ? -13.543 -8.031 7.389 1.00 98.31 89 TYR A C 1
ATOM 654 O O . TYR A 1 89 ? -13.883 -8.776 8.309 1.00 98.31 89 TYR A O 1
ATOM 662 N N . GLU A 1 90 ? -13.753 -8.347 6.110 1.00 98.38 90 GLU A N 1
ATOM 663 C CA . GLU A 1 90 ? -14.395 -9.596 5.702 1.00 98.38 90 GLU A CA 1
ATOM 664 C C . GLU A 1 90 ? -13.594 -10.823 6.153 1.00 98.38 90 GLU A C 1
ATOM 666 O O . GLU A 1 90 ? -14.177 -11.814 6.594 1.00 98.38 90 GLU A O 1
ATOM 671 N N . ALA A 1 91 ? -12.261 -10.778 6.061 1.00 98.50 91 ALA A N 1
ATOM 672 C CA . ALA A 1 91 ? -11.406 -11.869 6.515 1.00 98.50 91 ALA A CA 1
ATOM 673 C C . ALA A 1 91 ? -11.516 -12.101 8.024 1.00 98.50 91 ALA A C 1
ATOM 675 O O . ALA A 1 91 ? -11.644 -13.250 8.447 1.00 98.50 91 ALA A O 1
ATOM 676 N N . TYR A 1 92 ? -11.516 -11.038 8.827 1.00 98.00 92 TYR A N 1
ATOM 677 C CA . TYR A 1 92 ? -11.665 -11.136 10.278 1.00 98.00 92 TYR A CA 1
ATOM 678 C C . TYR A 1 92 ? -13.003 -11.768 10.661 1.00 98.00 92 TYR A C 1
ATOM 680 O O . TYR A 1 92 ? -13.003 -12.776 11.368 1.00 98.00 92 TYR A O 1
ATOM 688 N N . LEU A 1 93 ? -14.109 -11.318 10.061 1.00 97.44 93 LEU A N 1
ATOM 689 C CA . LEU A 1 93 ? -15.421 -11.934 10.278 1.00 97.44 93 LEU A CA 1
ATOM 690 C C . LEU A 1 93 ? -15.449 -13.420 9.901 1.00 97.44 93 LEU A C 1
ATOM 692 O O . LEU A 1 93 ? -15.971 -14.240 10.657 1.00 97.44 93 LEU A O 1
ATOM 696 N N . ARG A 1 94 ? -14.866 -13.794 8.751 1.00 98.38 94 ARG A N 1
ATOM 697 C CA . ARG A 1 94 ? -14.793 -15.203 8.316 1.00 98.38 94 ARG A CA 1
ATOM 698 C C . ARG A 1 94 ? -14.035 -16.089 9.303 1.00 98.38 94 ARG A C 1
ATOM 700 O O . ARG A 1 94 ? -14.317 -17.282 9.374 1.00 98.38 94 ARG A O 1
ATOM 707 N N . HIS A 1 95 ? -13.077 -15.525 10.033 1.00 97.75 95 HIS A N 1
ATOM 708 C CA . HIS A 1 95 ? -12.260 -16.243 11.008 1.00 97.75 95 HIS A CA 1
ATOM 709 C C . HIS A 1 95 ? -12.718 -16.042 12.463 1.00 97.75 95 HIS A C 1
ATOM 711 O O . HIS A 1 95 ? -12.072 -16.567 13.368 1.00 97.75 95 HIS A O 1
ATOM 717 N N . GLY A 1 96 ? -13.849 -15.363 12.688 1.00 95.00 96 GLY A N 1
ATOM 718 C CA . GLY A 1 96 ? -14.450 -15.182 14.012 1.00 95.00 96 GLY A CA 1
ATOM 719 C C . GLY A 1 96 ? -13.751 -14.144 14.895 1.00 95.00 96 GLY A C 1
ATOM 720 O O . GLY A 1 96 ? -13.804 -14.276 16.118 1.00 95.00 96 GLY A O 1
ATOM 721 N N . LEU A 1 97 ? -13.087 -13.159 14.283 1.00 88.50 97 LEU A N 1
ATOM 722 C CA . LEU A 1 97 ? -12.478 -12.000 14.944 1.00 88.50 97 LEU A CA 1
ATOM 723 C C . LEU A 1 97 ? -13.378 -10.762 14.854 1.00 88.50 97 LEU A C 1
ATOM 725 O O . LEU A 1 97 ? -14.052 -10.593 13.812 1.00 88.50 97 LEU A O 1
#

Secondary structure (DSSP, 8-state):
-HHHHHHHHHS-HHHHTT-----S-GGG---HHHHHHHHHHHSTT------S---S---------HHHHHH-TT------HHHHHHHHHHHHHHTT-

Foldseek 3Di:
DVLLVVLLVPFDCVLRPPDDADDDDQLQQDDPQVLQVLLQVQAPPDDDDDPVDDDPDPDHDRDDRPSSCVSRVSRDDDDHSNNVSNVVNVVCVVVVD

Organism: NCBI:txid1892852

InterPro domains:
  IPR036291 NAD(P)-binding domain superfamily [SSF51735] (2-96)